Protein AF-A0A7V7ZCQ2-F1 (afdb_monomer_lite)

pLDDT: mean 83.3, std 15.2, range [35.16, 97.0]

Foldseek 3Di:
DDDDDDPPPPPPPDDAFQWKWAWDQLWIWTGGNNAIETEPDDPPPDDGQWYWYWDPQLFFIWIDGPNDIDGADAQRWDWDDDPRWIWIWHWHDQDPRTIWIWTDRDPQAATEIETEADDPCNLVSVVPPDDHQWYWHQYPRTTWIAGSVVRDIDNDMDGHHRGDDDD

Sequence (167 aa):
MIALLYCCSAWVLAAPPAGSVRVMQAGA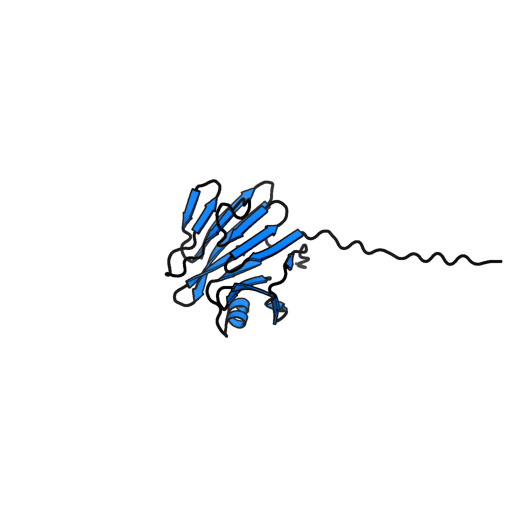LIHYGALRVAFELPDAAAPADLRLQLPSNGEAPRVMVAGQVRHLQLWQSFVWRKNGMQLRITALPWTDSAPALLLDFGKSDYRIVIAGAADAHDIERLQRYPGADLALLLRDGRRQIVLPAQGRQTDSPYRLRKMRRSD

Secondary structure (DSSP, 8-state):
-------------PPPPSEEEEEETTEEEEEETTEEEEES--TTT---SEEEE--TTSPPPEEEETTEEEE--TT-EEEEEETTEEEEEEEEEEETTEEEEEEE--TTS-EEEEEEE--TTHHHHHHHSTT-SEEEEEETTEEEEEEGGGTEEE-SPEEE-------

Radius of gyration: 18.63 Å; chains: 1; bounding box: 80×36×34 Å

Structure (mmCIF, N/CA/C/O backbone):
data_AF-A0A7V7ZCQ2-F1
#
_entry.id   AF-A0A7V7ZCQ2-F1
#
loop_
_atom_site.group_PDB
_atom_site.id
_atom_site.type_symbol
_atom_site.label_atom_id
_atom_site.label_alt_id
_atom_site.label_comp_id
_atom_site.label_asym_id
_atom_site.label_entity_id
_atom_site.label_seq_id
_atom_site.pdbx_PDB_ins_code
_atom_site.Cartn_x
_atom_site.Cartn_y
_atom_site.Cartn_z
_atom_site.occupancy
_atom_site.B_iso_or_equiv
_atom_site.auth_seq_id
_atom_site.auth_comp_id
_atom_site.auth_asym_id
_atom_site.auth_atom_id
_atom_site.pdbx_PDB_model_num
ATOM 1 N N . MET A 1 1 ? -63.224 5.121 -13.544 1.00 35.16 1 MET A N 1
ATOM 2 C CA . MET A 1 1 ? -62.369 4.328 -12.636 1.00 35.16 1 MET A CA 1
ATOM 3 C C . MET A 1 1 ? -60.951 4.393 -13.192 1.00 35.16 1 MET A C 1
ATOM 5 O O . MET A 1 1 ? -60.666 3.718 -14.168 1.00 35.16 1 MET A O 1
ATOM 9 N N . ILE A 1 2 ? -60.126 5.323 -12.700 1.00 37.69 2 ILE A N 1
ATOM 10 C CA . ILE A 1 2 ? -58.760 5.560 -13.200 1.00 37.69 2 ILE A CA 1
ATOM 11 C C . ILE A 1 2 ? -57.804 4.935 -12.188 1.00 37.69 2 ILE A C 1
ATOM 13 O O . ILE A 1 2 ? -57.749 5.369 -11.040 1.00 37.69 2 ILE A O 1
ATOM 17 N N . ALA A 1 3 ? -57.105 3.880 -12.602 1.00 39.25 3 ALA A N 1
ATOM 18 C CA . ALA A 1 3 ? -56.083 3.229 -11.798 1.00 39.25 3 ALA A CA 1
ATOM 19 C C . ALA A 1 3 ? -54.801 4.073 -11.840 1.00 39.25 3 ALA A C 1
ATOM 21 O O . ALA A 1 3 ? -54.137 4.156 -12.873 1.00 39.25 3 ALA A O 1
ATOM 22 N N . LEU A 1 4 ? -54.461 4.709 -10.717 1.00 44.81 4 LEU A N 1
ATOM 23 C CA . LEU A 1 4 ? -53.137 5.287 -10.503 1.00 44.81 4 LEU A CA 1
ATOM 24 C C . LEU A 1 4 ? -52.124 4.148 -10.325 1.00 44.81 4 LEU A C 1
ATOM 26 O O . LEU A 1 4 ? -52.065 3.520 -9.268 1.00 44.81 4 LEU A O 1
ATOM 30 N N . LEU A 1 5 ? -51.306 3.897 -11.350 1.00 46.56 5 LEU A N 1
ATOM 31 C CA . LEU A 1 5 ? -50.068 3.137 -11.193 1.00 46.56 5 LEU A CA 1
ATOM 32 C C . LEU A 1 5 ? -49.043 4.006 -10.454 1.00 46.56 5 LEU A C 1
ATOM 34 O O . LEU A 1 5 ? -48.427 4.900 -11.033 1.00 46.56 5 LEU A O 1
ATOM 38 N N . TYR A 1 6 ? -48.846 3.724 -9.167 1.00 44.12 6 TYR A N 1
ATOM 39 C CA . TYR A 1 6 ? -47.699 4.216 -8.409 1.00 44.12 6 TYR A CA 1
ATOM 40 C C . TYR A 1 6 ? -46.432 3.509 -8.904 1.00 44.12 6 TYR A C 1
ATOM 42 O O . TYR A 1 6 ? -46.171 2.350 -8.581 1.00 44.12 6 TYR A O 1
ATOM 50 N N . CYS A 1 7 ? -45.635 4.218 -9.701 1.00 37.72 7 CYS A N 1
ATOM 51 C CA . CYS A 1 7 ? -44.298 3.788 -10.082 1.00 37.72 7 CYS A CA 1
ATOM 52 C C . CYS A 1 7 ? -43.368 3.986 -8.875 1.00 37.72 7 CYS A C 1
ATOM 54 O O . CYS A 1 7 ? -42.843 5.073 -8.636 1.00 37.72 7 CYS A O 1
ATOM 56 N N . CYS A 1 8 ? -43.216 2.943 -8.061 1.00 40.31 8 CYS A N 1
ATOM 57 C CA . CYS A 1 8 ? -42.275 2.917 -6.949 1.00 40.31 8 CYS A CA 1
ATOM 58 C C . CYS A 1 8 ? -40.869 2.649 -7.509 1.00 40.31 8 CYS A C 1
ATOM 60 O O . CYS A 1 8 ? -40.383 1.519 -7.519 1.00 40.31 8 CYS A O 1
ATOM 62 N N . SER A 1 9 ? -40.217 3.678 -8.051 1.00 45.91 9 SER A N 1
ATOM 63 C CA . SER A 1 9 ? -38.805 3.598 -8.425 1.00 45.91 9 SER A CA 1
ATOM 64 C C . SER A 1 9 ? -37.966 3.554 -7.148 1.00 45.91 9 SER A C 1
ATOM 66 O O . SER A 1 9 ? -37.688 4.585 -6.535 1.00 45.91 9 SER A O 1
ATOM 68 N N . ALA A 1 10 ? -37.599 2.344 -6.730 1.00 47.19 10 ALA A N 1
ATOM 69 C CA . ALA A 1 10 ? -36.645 2.110 -5.660 1.00 47.19 10 ALA A CA 1
ATOM 70 C C . ALA A 1 10 ? -35.270 2.637 -6.092 1.00 47.19 10 ALA A C 1
ATOM 72 O O . ALA A 1 10 ? -34.523 1.981 -6.818 1.00 47.19 10 ALA A O 1
ATOM 73 N N . TRP A 1 11 ? -34.932 3.845 -5.646 1.00 41.56 11 TRP A N 1
ATOM 74 C CA . TRP A 1 11 ? -33.567 4.342 -5.700 1.00 41.56 11 TRP A CA 1
ATOM 75 C C . TRP A 1 11 ? -32.736 3.490 -4.744 1.00 41.56 11 TRP A C 1
ATOM 77 O O . TRP A 1 11 ? -32.756 3.691 -3.530 1.00 41.56 11 TRP A O 1
ATOM 87 N N . VAL A 1 12 ? -32.010 2.513 -5.283 1.00 48.81 12 VAL A N 1
ATOM 88 C CA . VAL A 1 12 ? -30.924 1.862 -4.550 1.00 48.81 12 VAL A CA 1
ATOM 89 C C . VAL A 1 12 ? -29.862 2.937 -4.330 1.00 48.81 12 VAL A C 1
ATOM 91 O O . VAL A 1 12 ? -29.019 3.178 -5.195 1.00 48.81 12 VAL A O 1
ATOM 94 N N . LEU A 1 13 ? -29.920 3.634 -3.191 1.00 50.50 13 LEU A N 1
ATOM 95 C CA . LEU A 1 13 ? -28.825 4.491 -2.757 1.00 50.50 13 LEU A CA 1
ATOM 96 C C . LEU A 1 13 ? -27.598 3.594 -2.589 1.00 50.50 13 LEU A C 1
ATOM 98 O O . LEU A 1 13 ? -27.505 2.797 -1.655 1.00 50.50 13 LEU A O 1
ATOM 102 N N . ALA A 1 14 ? -26.660 3.703 -3.528 1.00 55.91 14 ALA A N 1
ATOM 103 C CA . ALA A 1 14 ? -25.355 3.088 -3.393 1.00 55.91 14 ALA A CA 1
ATOM 104 C C . ALA A 1 14 ? -24.737 3.566 -2.073 1.00 55.91 14 ALA A C 1
ATOM 106 O O . ALA A 1 14 ? -24.627 4.770 -1.839 1.00 55.91 14 ALA A O 1
ATOM 107 N N . ALA A 1 15 ? -24.351 2.624 -1.208 1.00 57.97 15 ALA A N 1
ATOM 108 C CA . ALA A 1 15 ? -23.680 2.948 0.044 1.00 57.97 15 ALA A CA 1
ATOM 109 C C . ALA A 1 15 ? -22.474 3.873 -0.228 1.00 57.97 15 ALA A C 1
ATOM 111 O O . ALA A 1 15 ? -21.772 3.672 -1.231 1.00 57.97 15 ALA A O 1
ATOM 112 N N . PRO A 1 16 ? -22.224 4.883 0.629 1.00 57.09 16 PRO A N 1
ATOM 113 C CA . PRO A 1 16 ? -21.112 5.800 0.431 1.00 57.09 16 PRO A CA 1
ATOM 114 C C . PRO A 1 16 ? -19.796 5.012 0.335 1.00 57.09 16 PRO A C 1
ATOM 116 O O . PRO A 1 16 ? -19.627 4.006 1.035 1.00 57.09 16 PRO A O 1
ATOM 119 N N . PRO A 1 17 ? -18.870 5.416 -0.553 1.00 71.50 17 PRO A N 1
ATOM 120 C CA . PRO A 1 17 ? -17.596 4.729 -0.685 1.00 71.50 17 PRO A CA 1
ATOM 121 C C . PRO A 1 17 ? -16.854 4.764 0.656 1.00 71.50 17 PRO A C 1
ATOM 123 O O . PRO A 1 17 ? -16.778 5.804 1.305 1.00 71.50 17 PRO A O 1
ATOM 126 N N . ALA A 1 18 ? -16.289 3.624 1.052 1.00 84.75 18 ALA A N 1
ATOM 127 C CA . ALA A 1 18 ? -15.449 3.507 2.242 1.00 84.75 18 ALA A CA 1
ATOM 128 C C . ALA A 1 18 ? -14.141 4.304 2.095 1.00 84.75 18 ALA A C 1
ATOM 130 O O . ALA A 1 18 ? -13.486 4.619 3.084 1.00 84.75 18 ALA A O 1
ATOM 131 N N . GLY A 1 19 ? -13.762 4.640 0.861 1.00 91.94 19 GLY A N 1
ATOM 132 C CA . GLY A 1 19 ? -12.555 5.391 0.571 1.00 91.94 19 GLY A CA 1
ATOM 133 C C . GLY A 1 19 ? -12.343 5.645 -0.917 1.00 91.94 19 GLY A C 1
ATOM 134 O O . GLY A 1 19 ? -13.198 5.357 -1.760 1.00 91.94 19 GLY A O 1
ATOM 135 N N . SER A 1 20 ? -11.172 6.160 -1.261 1.00 94.06 20 SER A N 1
ATOM 136 C CA . SER A 1 20 ? -10.762 6.374 -2.644 1.00 94.06 20 SER A CA 1
ATOM 137 C C . SER A 1 20 ? -9.256 6.293 -2.803 1.00 94.06 20 SER A C 1
ATOM 139 O O . SER A 1 20 ? -8.515 6.715 -1.922 1.00 94.06 20 SER A O 1
ATOM 141 N N . VAL A 1 21 ? -8.819 5.852 -3.972 1.00 95.88 21 VAL A N 1
ATOM 142 C CA . VAL A 1 21 ? -7.428 5.869 -4.405 1.00 95.88 21 VAL A CA 1
ATOM 143 C C . VAL A 1 21 ? -7.329 6.786 -5.614 1.00 95.88 21 VAL A C 1
ATOM 145 O O . VAL A 1 21 ? -8.049 6.601 -6.596 1.00 95.88 21 VAL A O 1
ATOM 148 N N . ARG A 1 22 ? -6.453 7.784 -5.549 1.00 95.19 22 ARG A N 1
ATOM 149 C CA . ARG A 1 22 ? -6.167 8.698 -6.656 1.00 95.19 22 ARG A CA 1
ATOM 150 C C . ARG A 1 22 ? -4.679 8.660 -6.959 1.00 95.19 22 ARG A C 1
ATOM 152 O O . ARG A 1 22 ? -3.876 8.934 -6.075 1.00 95.19 22 ARG A O 1
ATOM 159 N N . VAL A 1 23 ? -4.325 8.358 -8.199 1.00 93.75 23 VAL A N 1
ATOM 160 C CA . VAL A 1 23 ? -2.942 8.420 -8.683 1.00 93.75 23 VAL A CA 1
ATOM 161 C C . VAL A 1 23 ? -2.615 9.823 -9.196 1.00 93.75 23 VAL A C 1
ATOM 163 O O . VAL A 1 23 ? -3.492 10.522 -9.704 1.00 93.75 23 VAL A O 1
ATOM 166 N N . MET A 1 24 ? -1.371 10.263 -9.006 1.00 89.62 24 MET A N 1
ATOM 167 C CA . MET A 1 24 ? -0.884 11.593 -9.386 1.00 89.62 24 MET A CA 1
ATOM 168 C C . MET A 1 24 ? 0.586 11.485 -9.816 1.00 89.62 24 MET A C 1
ATOM 170 O O . MET A 1 24 ? 1.479 11.478 -8.971 1.00 89.62 24 MET A O 1
ATOM 174 N N . GLN A 1 25 ? 0.846 11.407 -11.127 1.00 88.50 25 GLN A N 1
ATOM 175 C CA . GLN A 1 25 ? 2.186 11.113 -11.668 1.00 88.50 25 GLN A CA 1
ATOM 176 C C . GLN A 1 25 ? 2.745 9.821 -11.051 1.00 88.50 25 GLN A C 1
ATOM 178 O O . GLN A 1 25 ? 2.058 8.806 -11.101 1.00 88.50 25 GLN A O 1
ATOM 183 N N . ALA A 1 26 ? 3.939 9.841 -10.454 1.00 89.94 26 ALA A N 1
ATOM 184 C CA . ALA A 1 26 ? 4.525 8.692 -9.764 1.00 89.94 26 ALA A CA 1
ATOM 185 C C . ALA A 1 26 ? 3.886 8.397 -8.390 1.00 89.94 26 ALA A C 1
ATOM 187 O O . ALA A 1 26 ? 4.049 7.296 -7.867 1.00 89.94 26 ALA A O 1
ATOM 188 N N . GLY A 1 27 ? 3.128 9.338 -7.820 1.00 93.25 27 GLY A N 1
ATOM 189 C CA . GLY A 1 27 ? 2.550 9.226 -6.484 1.00 93.25 27 GLY A CA 1
ATOM 190 C C . GLY A 1 27 ? 1.080 8.806 -6.454 1.00 93.25 27 GLY A C 1
ATOM 191 O O . GLY A 1 27 ? 0.421 8.611 -7.480 1.00 93.25 27 GLY A O 1
ATOM 192 N N . ALA A 1 28 ? 0.544 8.688 -5.241 1.00 95.31 28 ALA A N 1
ATOM 193 C CA . ALA A 1 28 ? -0.871 8.429 -5.000 1.00 95.31 28 ALA A CA 1
ATOM 194 C C . ALA A 1 28 ? -1.350 8.988 -3.654 1.00 95.31 28 ALA A C 1
ATOM 196 O O . ALA A 1 28 ? -0.592 9.092 -2.691 1.00 95.31 28 ALA A O 1
ATOM 197 N N . LEU A 1 29 ? -2.643 9.298 -3.579 1.00 96.00 29 LEU A N 1
ATOM 198 C CA . LEU A 1 29 ? -3.356 9.631 -2.353 1.00 96.00 29 LEU A CA 1
ATOM 199 C C . LEU A 1 29 ? -4.446 8.585 -2.108 1.00 96.00 29 LEU A C 1
ATOM 201 O O . LEU A 1 29 ? -5.323 8.371 -2.950 1.00 96.00 29 LEU A O 1
ATOM 205 N N . ILE A 1 30 ? -4.386 7.939 -0.947 1.00 95.62 30 ILE A N 1
ATOM 206 C CA . ILE A 1 30 ? -5.345 6.929 -0.506 1.00 95.62 30 ILE A CA 1
ATOM 207 C C . ILE A 1 30 ? -6.119 7.499 0.674 1.00 95.62 30 ILE A C 1
ATOM 209 O O . ILE A 1 30 ? -5.544 7.869 1.696 1.00 95.62 30 ILE A O 1
ATOM 213 N N . HIS A 1 31 ? -7.435 7.548 0.534 1.00 94.00 31 HIS A N 1
ATOM 214 C CA . HIS A 1 31 ? -8.362 7.857 1.610 1.00 94.00 31 HIS A CA 1
ATOM 215 C C . HIS A 1 31 ? -9.106 6.584 1.992 1.00 94.00 31 HIS A C 1
ATOM 217 O O . HIS A 1 31 ? -9.666 5.929 1.114 1.00 94.00 31 HIS A O 1
ATOM 223 N N . TYR A 1 32 ? -9.148 6.253 3.279 1.00 91.44 32 TYR A N 1
ATOM 224 C CA . TYR A 1 32 ? -9.959 5.155 3.803 1.00 91.44 32 TYR A CA 1
ATOM 225 C C . TYR A 1 32 ? -10.576 5.559 5.138 1.00 91.44 32 TYR A C 1
ATOM 227 O O . TYR A 1 32 ? -9.858 5.830 6.100 1.00 91.44 32 TYR A O 1
ATOM 235 N N . GLY A 1 33 ? -11.903 5.667 5.198 1.00 87.94 33 GLY A N 1
ATOM 236 C CA . GLY A 1 33 ? -12.580 6.317 6.317 1.00 87.94 33 GLY A CA 1
ATOM 237 C C . GLY A 1 33 ? -12.005 7.718 6.564 1.00 87.94 33 GLY A C 1
ATOM 238 O O . GLY A 1 33 ? -12.046 8.576 5.684 1.00 87.94 33 GLY A O 1
ATOM 239 N N . ALA A 1 34 ? -11.439 7.935 7.754 1.00 88.19 34 ALA A N 1
ATOM 240 C CA . ALA A 1 34 ? -10.783 9.191 8.128 1.00 88.19 34 ALA A CA 1
ATOM 241 C C . ALA A 1 34 ? -9.266 9.232 7.840 1.00 88.19 34 ALA A C 1
ATOM 243 O O . ALA A 1 34 ? -8.659 10.286 8.008 1.00 88.19 34 ALA A O 1
ATOM 244 N N . LEU A 1 35 ? -8.652 8.114 7.436 1.00 91.94 35 LEU A N 1
ATOM 245 C CA . LEU A 1 35 ? -7.207 7.986 7.236 1.00 91.94 35 LEU A CA 1
ATOM 246 C C . LEU A 1 35 ? -6.824 8.479 5.850 1.00 91.94 35 LEU A C 1
ATOM 248 O O . LEU A 1 35 ? -7.422 8.077 4.847 1.00 91.94 35 LEU A O 1
ATOM 252 N N . ARG A 1 36 ? -5.779 9.304 5.801 1.00 94.56 36 ARG A N 1
ATOM 253 C CA . ARG A 1 36 ? -5.157 9.778 4.566 1.00 94.56 36 ARG A CA 1
ATOM 254 C C . ARG A 1 36 ? -3.713 9.304 4.486 1.00 94.56 36 ARG A C 1
ATOM 256 O O . ARG A 1 36 ? -2.888 9.673 5.321 1.00 94.56 36 ARG A O 1
ATOM 263 N N . VAL A 1 37 ? -3.412 8.511 3.465 1.00 95.88 37 VAL A N 1
ATOM 264 C CA . VAL A 1 37 ? -2.062 8.031 3.161 1.00 95.88 37 VAL A CA 1
ATOM 265 C C . VAL A 1 37 ? -1.596 8.668 1.861 1.00 95.88 37 VAL A C 1
ATOM 267 O O . VAL A 1 37 ? -2.221 8.477 0.818 1.00 95.88 37 VAL A O 1
ATOM 270 N N . ALA A 1 38 ? -0.498 9.412 1.919 1.00 96.12 38 ALA A N 1
ATOM 271 C CA . ALA A 1 38 ? 0.168 9.948 0.741 1.00 96.12 38 ALA A CA 1
ATOM 272 C C . ALA A 1 38 ? 1.382 9.081 0.397 1.00 96.12 38 ALA A C 1
ATOM 274 O O . ALA A 1 38 ? 2.186 8.753 1.266 1.00 96.12 38 ALA A O 1
ATOM 275 N N . PHE A 1 39 ? 1.528 8.719 -0.868 1.00 95.25 39 PHE A N 1
ATOM 276 C CA . PHE A 1 39 ? 2.636 7.919 -1.367 1.00 95.25 39 PHE A CA 1
ATOM 277 C C . PHE A 1 39 ? 3.381 8.703 -2.447 1.00 95.25 39 PHE A C 1
ATOM 279 O O . PHE A 1 39 ? 2.753 9.121 -3.418 1.00 95.25 39 PHE A O 1
ATOM 286 N N . GLU A 1 40 ? 4.687 8.923 -2.267 1.00 92.94 40 GLU A N 1
ATOM 287 C CA . GLU A 1 40 ? 5.553 9.675 -3.201 1.00 92.94 40 GLU A CA 1
ATOM 288 C C . GLU A 1 40 ? 4.980 11.036 -3.638 1.00 92.94 40 GLU A C 1
ATOM 290 O O . GLU A 1 40 ? 5.207 11.514 -4.747 1.00 92.94 40 GLU A O 1
ATOM 295 N N . LEU A 1 41 ? 4.223 11.682 -2.747 1.00 88.69 41 LEU A N 1
ATOM 296 C CA . LEU A 1 41 ? 3.718 13.035 -2.948 1.00 88.69 41 LEU A CA 1
ATOM 297 C C . LEU A 1 41 ? 4.553 14.036 -2.141 1.00 88.69 41 LEU A C 1
ATOM 299 O O . LEU A 1 41 ? 4.881 13.746 -0.985 1.00 88.69 41 LEU A O 1
ATOM 303 N N . PRO A 1 42 ? 4.824 15.235 -2.690 1.00 82.69 42 PRO A N 1
ATOM 304 C CA . PRO A 1 42 ? 5.438 16.324 -1.938 1.00 82.69 42 PRO A CA 1
ATOM 305 C C . PRO A 1 42 ? 4.670 16.655 -0.652 1.00 82.69 42 PRO A C 1
ATOM 307 O O . PRO A 1 42 ? 3.448 16.477 -0.570 1.00 82.69 42 PRO A O 1
ATOM 310 N N . ASP A 1 43 ? 5.364 17.202 0.346 1.00 75.94 43 ASP A N 1
ATOM 311 C CA . ASP A 1 43 ? 4.743 17.559 1.628 1.00 75.94 43 ASP A CA 1
ATOM 312 C C . ASP A 1 43 ? 3.637 18.612 1.489 1.00 75.94 43 ASP A C 1
ATOM 314 O O . ASP A 1 43 ? 2.593 18.521 2.135 1.00 75.94 43 ASP A O 1
ATOM 318 N N . ALA A 1 44 ? 3.797 19.543 0.551 1.00 72.81 44 ALA A N 1
ATOM 319 C CA . ALA A 1 44 ? 2.795 20.560 0.249 1.00 72.81 44 ALA A CA 1
ATOM 320 C C . ALA A 1 44 ? 1.595 20.043 -0.573 1.00 72.81 44 ALA A C 1
ATOM 322 O O . ALA A 1 44 ? 0.608 20.758 -0.718 1.00 72.81 44 ALA A O 1
ATOM 323 N N . ALA A 1 45 ? 1.653 18.828 -1.132 1.00 74.00 45 ALA A N 1
ATOM 324 C CA . ALA A 1 45 ? 0.671 18.385 -2.125 1.00 74.00 45 ALA A CA 1
ATOM 325 C C . ALA A 1 45 ? -0.698 18.012 -1.527 1.00 74.00 45 ALA A C 1
ATOM 327 O O . ALA A 1 45 ? -1.721 18.194 -2.183 1.00 74.00 45 ALA A O 1
ATOM 328 N N . ALA A 1 46 ? -0.732 17.469 -0.305 1.00 77.25 46 ALA A N 1
ATOM 329 C CA . ALA A 1 46 ? -1.971 17.094 0.380 1.00 77.25 46 ALA A CA 1
ATOM 330 C C . ALA A 1 46 ? -1.741 16.838 1.881 1.00 77.25 46 ALA A C 1
ATOM 332 O O . ALA A 1 46 ? -0.708 16.266 2.233 1.00 77.25 46 ALA A O 1
ATOM 333 N N . PRO A 1 47 ? -2.699 17.161 2.771 1.00 86.69 47 PRO A N 1
ATOM 334 C CA . PRO A 1 47 ? -2.665 16.712 4.163 1.00 86.69 47 PRO A CA 1
ATOM 335 C C . PRO A 1 47 ? -2.747 15.180 4.257 1.00 86.69 47 PRO A C 1
ATOM 337 O O . PRO A 1 47 ? -3.659 14.580 3.681 1.00 86.69 47 PRO A O 1
ATOM 340 N N . ALA A 1 48 ? -1.849 14.557 5.023 1.00 92.88 48 ALA A N 1
ATOM 341 C CA . ALA A 1 48 ? -1.800 13.107 5.215 1.00 92.88 48 ALA A CA 1
ATOM 342 C C . ALA A 1 48 ? -1.495 12.743 6.677 1.00 92.88 48 ALA A C 1
ATOM 344 O O . ALA A 1 48 ? -0.666 13.394 7.311 1.00 92.88 48 ALA A O 1
ATOM 345 N N . ASP A 1 49 ? -2.140 11.695 7.202 1.00 93.94 49 ASP A N 1
ATOM 346 C CA . ASP A 1 49 ? -1.783 11.111 8.503 1.00 93.94 49 ASP A CA 1
ATOM 347 C C . ASP A 1 49 ? -0.474 10.311 8.401 1.00 93.94 49 ASP A C 1
ATOM 349 O O . ASP A 1 49 ? 0.299 10.249 9.357 1.00 93.94 49 ASP A O 1
ATOM 353 N N . LEU A 1 50 ? -0.243 9.695 7.235 1.00 95.44 50 LEU A N 1
ATOM 354 C CA . LEU A 1 50 ? 0.919 8.869 6.921 1.00 95.44 50 LEU A CA 1
ATOM 355 C C . LEU A 1 50 ? 1.480 9.255 5.556 1.00 95.44 50 LEU A C 1
ATOM 357 O O . LEU A 1 50 ? 0.725 9.359 4.585 1.00 95.44 50 LEU A O 1
ATOM 361 N N . ARG A 1 51 ? 2.803 9.396 5.459 1.00 96.12 51 ARG A N 1
ATOM 362 C CA . ARG A 1 51 ? 3.492 9.494 4.166 1.00 96.12 51 ARG A CA 1
ATOM 363 C C . ARG A 1 51 ? 4.397 8.303 3.950 1.00 96.12 51 ARG A C 1
ATOM 365 O O . ARG A 1 51 ? 5.068 7.854 4.875 1.00 96.12 51 ARG A O 1
ATOM 372 N N . LEU A 1 52 ? 4.397 7.805 2.726 1.00 95.94 52 LEU A N 1
ATOM 373 C CA . LEU A 1 52 ? 5.129 6.624 2.312 1.00 95.94 52 LEU A CA 1
ATOM 374 C C . LEU A 1 52 ? 6.051 6.980 1.153 1.00 95.94 52 LEU A C 1
ATOM 376 O O . LEU A 1 52 ? 5.655 7.695 0.229 1.00 95.94 52 LEU A O 1
ATOM 380 N N . GLN A 1 53 ? 7.271 6.463 1.201 1.00 93.94 53 GLN A N 1
ATOM 381 C CA . GLN A 1 53 ? 8.243 6.573 0.119 1.00 93.94 53 GLN A CA 1
ATOM 382 C C . GLN A 1 53 ? 8.833 5.197 -0.162 1.00 93.94 53 GLN A C 1
ATOM 384 O O . GLN A 1 53 ? 9.146 4.453 0.775 1.00 93.94 53 GLN A O 1
ATOM 389 N N . LEU A 1 54 ? 8.991 4.881 -1.445 1.00 90.38 54 LEU A N 1
ATOM 390 C CA . LEU A 1 54 ? 9.591 3.644 -1.916 1.00 90.38 54 LEU A CA 1
ATOM 391 C C . LEU A 1 54 ? 10.878 3.988 -2.674 1.00 90.38 54 LEU A C 1
ATOM 393 O O . LEU A 1 54 ? 10.826 4.377 -3.837 1.00 90.38 54 LEU A O 1
ATOM 397 N N . PRO A 1 55 ? 12.045 3.908 -2.024 1.00 81.62 55 PRO A N 1
ATOM 398 C CA . PRO A 1 55 ? 13.296 4.231 -2.689 1.00 81.62 55 PRO A CA 1
ATOM 399 C C . PRO A 1 55 ? 13.548 3.299 -3.878 1.00 81.62 55 PRO A C 1
ATOM 401 O O . PRO A 1 55 ? 13.331 2.090 -3.797 1.00 81.62 55 PRO A O 1
ATOM 404 N N . SER A 1 56 ? 14.044 3.857 -4.979 1.00 72.62 56 SER A N 1
ATOM 405 C CA . SER A 1 56 ? 14.393 3.110 -6.194 1.00 72.62 56 SER A CA 1
ATOM 406 C C . SER A 1 56 ? 15.787 2.470 -6.149 1.00 72.62 56 SER A C 1
ATOM 408 O O . SER A 1 56 ? 16.141 1.720 -7.052 1.00 72.62 56 SER A O 1
ATOM 410 N N . ASN A 1 57 ? 16.580 2.746 -5.111 1.00 75.25 57 ASN A N 1
ATOM 411 C CA . ASN A 1 57 ? 17.983 2.341 -4.970 1.00 75.25 57 ASN A CA 1
ATOM 412 C C . ASN A 1 57 ? 18.199 1.163 -3.998 1.00 75.25 57 ASN A C 1
ATOM 414 O O . ASN A 1 57 ? 19.297 0.997 -3.474 1.00 75.25 57 ASN A O 1
ATOM 418 N N . GLY A 1 58 ? 17.157 0.375 -3.714 1.00 73.38 58 GLY A N 1
ATOM 419 C CA . GLY A 1 58 ? 17.234 -0.750 -2.774 1.00 73.38 58 GLY A CA 1
ATOM 420 C C . GLY A 1 58 ? 17.254 -0.345 -1.295 1.00 73.38 58 GLY A C 1
ATOM 421 O O . GLY A 1 58 ? 17.343 -1.211 -0.425 1.00 73.38 58 GLY A O 1
ATOM 422 N N . GLU A 1 59 ? 17.138 0.949 -0.978 1.00 86.12 59 GLU A N 1
ATOM 423 C CA . GLU A 1 59 ? 16.942 1.385 0.402 1.00 86.12 59 GLU A CA 1
ATOM 424 C C . GLU A 1 59 ? 15.589 0.928 0.964 1.00 86.12 59 GLU A C 1
ATOM 426 O O . GLU A 1 59 ? 14.586 0.769 0.263 1.00 86.12 59 GLU A O 1
ATOM 431 N N . ALA A 1 60 ? 15.560 0.788 2.288 1.00 90.81 60 ALA A N 1
ATOM 432 C CA . ALA A 1 60 ? 14.358 0.477 3.041 1.00 90.81 60 ALA A CA 1
ATOM 433 C C . ALA A 1 60 ? 13.247 1.525 2.801 1.00 90.81 60 ALA A C 1
ATOM 435 O O . ALA A 1 60 ? 13.509 2.729 2.943 1.00 90.81 60 ALA A O 1
ATOM 436 N N . PRO A 1 61 ? 11.996 1.099 2.523 1.00 94.88 61 PRO A N 1
ATOM 437 C CA . PRO A 1 61 ? 10.851 1.994 2.448 1.00 94.88 61 PRO A CA 1
ATOM 438 C C . PRO A 1 61 ? 10.718 2.866 3.690 1.00 94.88 61 PRO A C 1
ATOM 440 O O . PRO A 1 61 ? 10.976 2.425 4.814 1.00 94.88 61 PRO A O 1
ATOM 443 N N . ARG A 1 62 ? 10.275 4.106 3.495 1.00 95.56 62 ARG A N 1
ATOM 444 C CA . ARG A 1 62 ? 10.145 5.083 4.579 1.00 95.56 62 ARG A CA 1
ATOM 445 C C . ARG A 1 62 ? 8.676 5.313 4.892 1.00 95.56 62 ARG A C 1
ATOM 447 O O . ARG A 1 62 ? 7.873 5.557 3.993 1.00 95.56 62 ARG 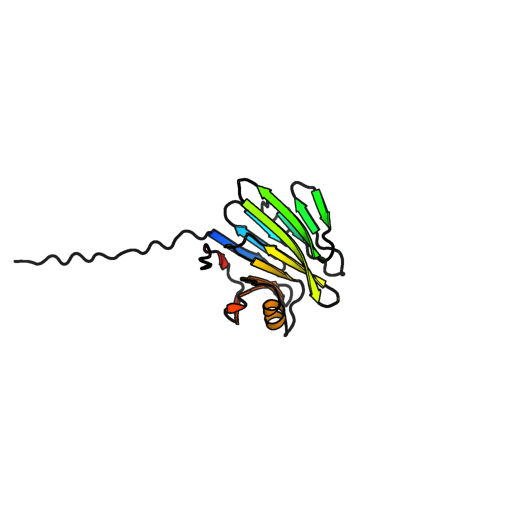A O 1
ATOM 454 N N . VAL A 1 63 ? 8.344 5.265 6.175 1.00 96.62 63 VAL A N 1
ATOM 455 C CA . VAL A 1 63 ? 7.041 5.645 6.719 1.00 96.62 63 VAL A CA 1
ATOM 456 C C . VAL A 1 63 ? 7.227 6.875 7.587 1.00 96.62 63 VAL A C 1
ATOM 458 O O . VAL A 1 63 ? 7.999 6.853 8.543 1.00 96.62 63 VAL A O 1
ATOM 461 N N . MET A 1 64 ? 6.508 7.941 7.269 1.00 95.56 64 MET A N 1
ATOM 462 C CA . MET A 1 64 ? 6.520 9.186 8.021 1.00 95.56 64 MET A CA 1
ATOM 463 C C . MET A 1 64 ? 5.187 9.398 8.725 1.00 95.56 64 MET A C 1
ATOM 465 O O . MET A 1 64 ? 4.132 9.359 8.087 1.00 95.56 64 MET A O 1
ATOM 469 N N . VAL A 1 65 ? 5.243 9.657 10.030 1.00 93.56 65 VAL A N 1
ATOM 470 C CA . VAL A 1 65 ? 4.071 9.912 10.881 1.00 93.56 65 VAL A CA 1
ATOM 471 C C . VAL A 1 65 ? 4.398 11.056 11.826 1.00 93.56 65 VAL A C 1
ATOM 473 O O . VAL A 1 65 ? 5.363 10.957 12.577 1.00 93.56 65 VAL A O 1
ATOM 476 N N . ALA A 1 66 ? 3.612 12.135 11.795 1.00 88.56 66 ALA A N 1
ATOM 477 C CA . ALA A 1 66 ? 3.798 13.294 12.680 1.00 88.56 66 ALA A CA 1
ATOM 478 C C . ALA A 1 66 ? 5.259 13.809 12.735 1.00 88.56 66 ALA A C 1
ATOM 480 O O . ALA A 1 66 ? 5.790 14.100 13.803 1.00 88.56 66 ALA A O 1
ATOM 481 N N . GLY A 1 67 ? 5.931 13.865 11.579 1.00 85.56 67 GLY A N 1
ATOM 482 C CA . GLY A 1 67 ? 7.326 14.313 11.454 1.00 85.56 67 GLY A CA 1
ATOM 483 C C . GLY A 1 67 ? 8.394 13.265 11.797 1.00 85.56 67 GLY A C 1
ATOM 484 O O . GLY A 1 67 ? 9.566 13.489 11.518 1.00 85.56 67 GLY A O 1
ATOM 485 N N . GLN A 1 68 ? 8.023 12.103 12.341 1.00 93.12 68 GLN A N 1
ATOM 486 C CA . GLN A 1 68 ? 8.960 11.007 12.597 1.00 93.12 68 GLN A CA 1
ATOM 487 C C . GLN A 1 68 ? 9.101 10.109 11.369 1.00 93.12 68 GLN A C 1
ATOM 489 O O . GLN A 1 68 ? 8.096 9.644 10.832 1.00 93.12 68 GLN A O 1
ATOM 494 N N . VAL A 1 69 ? 10.340 9.818 10.967 1.00 95.19 69 VAL A N 1
ATOM 495 C CA . VAL A 1 69 ? 10.664 8.887 9.876 1.00 95.19 69 VAL A CA 1
ATOM 496 C C . VAL A 1 69 ? 10.990 7.514 10.458 1.00 95.19 69 VAL A C 1
ATOM 498 O O . VAL A 1 69 ? 11.766 7.397 11.405 1.00 95.19 69 VAL A O 1
ATOM 501 N N . ARG A 1 70 ? 10.425 6.459 9.873 1.00 95.50 70 ARG A N 1
ATOM 502 C CA . ARG A 1 70 ? 10.770 5.063 10.157 1.00 95.50 70 ARG A CA 1
ATOM 503 C C . ARG A 1 70 ? 11.156 4.359 8.869 1.00 95.50 70 ARG A C 1
ATOM 505 O O . ARG A 1 70 ? 10.407 4.404 7.897 1.00 95.50 70 ARG A O 1
ATOM 512 N N . HIS A 1 71 ? 12.293 3.679 8.888 1.00 95.81 71 HIS A N 1
ATOM 513 C CA . HIS A 1 71 ? 12.730 2.816 7.797 1.00 95.81 71 HIS A CA 1
ATOM 514 C C . HIS A 1 71 ? 12.217 1.398 8.050 1.00 95.81 71 HIS A C 1
ATOM 516 O O . HIS A 1 71 ? 12.412 0.863 9.140 1.00 95.81 71 HIS A O 1
ATOM 522 N N . LEU A 1 72 ? 11.552 0.802 7.065 1.00 95.31 72 LEU A N 1
ATOM 523 C CA . LEU A 1 72 ? 11.044 -0.564 7.142 1.00 95.31 72 LEU A CA 1
ATOM 524 C C . LEU A 1 72 ? 11.972 -1.511 6.399 1.00 95.31 72 LEU A C 1
ATOM 526 O O . LEU A 1 72 ? 12.047 -1.464 5.179 1.00 95.31 72 LEU A O 1
ATOM 530 N N . GLN A 1 73 ? 12.656 -2.396 7.118 1.00 93.81 73 GLN A N 1
ATOM 531 C CA . GLN A 1 73 ? 13.382 -3.485 6.461 1.00 93.81 73 GLN A CA 1
ATOM 532 C C . GLN A 1 73 ? 12.395 -4.481 5.846 1.00 93.81 73 GLN A C 1
ATOM 534 O O . GLN A 1 73 ? 11.234 -4.546 6.257 1.00 93.81 73 GLN A O 1
ATOM 539 N N . LEU A 1 74 ? 12.849 -5.281 4.880 1.00 91.94 74 LEU A N 1
ATOM 540 C CA . LEU A 1 74 ? 12.011 -6.324 4.287 1.00 91.94 74 LEU A CA 1
ATOM 541 C C . LEU A 1 74 ? 11.398 -7.220 5.370 1.00 91.94 74 LEU A C 1
ATOM 543 O O . LEU A 1 74 ? 12.042 -7.561 6.362 1.00 91.94 74 LEU A O 1
ATOM 547 N N . TRP A 1 75 ? 10.128 -7.563 5.173 1.00 92.12 75 TRP A N 1
ATOM 548 C CA . TRP A 1 75 ? 9.260 -8.310 6.087 1.00 92.12 75 TRP A CA 1
ATOM 549 C C . TRP A 1 75 ? 8.906 -7.602 7.398 1.00 92.12 75 TRP A C 1
ATOM 551 O O . TRP A 1 75 ? 8.033 -8.075 8.132 1.00 92.12 75 TRP A O 1
ATOM 561 N N . GLN A 1 76 ? 9.496 -6.441 7.694 1.00 95.62 76 GLN A N 1
ATOM 562 C CA . GLN A 1 76 ? 9.075 -5.645 8.838 1.00 95.62 76 GLN A CA 1
ATOM 563 C C . GLN A 1 76 ? 7.734 -4.978 8.581 1.00 95.62 76 GLN A C 1
ATOM 565 O O . GLN A 1 76 ? 7.373 -4.613 7.459 1.00 95.62 76 GLN A O 1
ATOM 570 N N . SER A 1 77 ? 7.001 -4.799 9.676 1.00 95.94 77 SER A N 1
ATOM 571 C CA . SER A 1 77 ? 5.704 -4.146 9.669 1.00 95.94 77 SER A CA 1
ATOM 572 C C . SER A 1 77 ? 5.686 -2.954 10.615 1.00 95.94 77 SER A C 1
ATOM 574 O O . SER A 1 77 ? 6.145 -3.037 11.752 1.00 95.94 77 SER A O 1
ATOM 576 N N . PHE A 1 78 ? 5.076 -1.866 10.168 1.00 96.88 78 PHE A N 1
ATOM 577 C CA . PHE A 1 78 ? 4.640 -0.760 11.006 1.00 96.88 78 PHE A CA 1
ATOM 578 C C . PHE A 1 78 ? 3.125 -0.816 11.157 1.00 96.88 78 PHE A C 1
ATOM 580 O O . PHE A 1 78 ? 2.407 -1.040 10.186 1.00 96.88 78 PHE A O 1
ATOM 587 N N . VAL A 1 79 ? 2.624 -0.606 12.372 1.00 97.00 79 VAL A N 1
ATOM 588 C CA . VAL A 1 79 ? 1.184 -0.562 12.627 1.00 97.00 79 VAL A CA 1
ATOM 589 C C . VAL A 1 79 ? 0.812 0.821 13.122 1.00 97.00 79 VAL A C 1
ATOM 591 O O . VAL A 1 79 ? 1.253 1.255 14.184 1.00 97.00 79 VAL A O 1
ATOM 594 N N . TRP A 1 80 ? -0.038 1.489 12.356 1.00 95.50 80 TRP A N 1
ATOM 595 C CA . TRP A 1 80 ? -0.656 2.745 12.732 1.00 95.50 80 TRP A CA 1
ATOM 596 C C . TRP A 1 80 ? -2.057 2.496 13.282 1.00 95.50 80 TRP A C 1
ATOM 598 O O . TRP A 1 80 ? -2.805 1.677 12.740 1.00 95.50 80 TRP A O 1
ATOM 608 N N . ARG A 1 81 ? -2.417 3.205 14.355 1.00 92.81 81 ARG A N 1
ATOM 609 C CA . ARG A 1 81 ? -3.751 3.158 14.962 1.00 92.81 81 ARG A CA 1
ATOM 610 C C . ARG A 1 81 ? -4.216 4.556 15.339 1.00 92.81 81 ARG A C 1
ATOM 612 O O . ARG A 1 81 ? -3.464 5.303 15.959 1.00 92.81 81 ARG A O 1
ATOM 619 N N . LYS A 1 82 ? -5.462 4.883 15.007 1.00 87.94 82 LYS A N 1
ATOM 620 C CA . LYS A 1 82 ? -6.132 6.130 15.405 1.00 87.94 82 LYS A CA 1
ATOM 621 C C . LYS A 1 82 ? -7.639 5.940 15.302 1.00 87.94 82 LYS A C 1
ATOM 623 O O . LYS A 1 82 ? -8.115 5.386 14.317 1.00 87.94 82 LYS A O 1
ATOM 628 N N . ASN A 1 83 ? -8.389 6.415 16.295 1.00 85.69 83 ASN A N 1
ATOM 629 C CA . ASN A 1 83 ? -9.859 6.422 16.287 1.00 85.69 83 ASN A CA 1
ATOM 630 C C . ASN A 1 83 ? -10.493 5.059 15.925 1.00 85.69 83 ASN A C 1
ATOM 632 O O . ASN A 1 83 ? -11.406 4.994 15.109 1.00 85.69 83 ASN A O 1
ATOM 636 N N . GLY A 1 84 ? -9.966 3.959 16.478 1.00 82.19 84 GLY A N 1
ATOM 637 C CA . GLY A 1 84 ? -10.466 2.598 16.221 1.00 82.19 84 GLY A CA 1
ATOM 638 C C . GLY A 1 84 ? -10.094 2.003 14.856 1.00 82.19 84 GLY A C 1
ATOM 639 O O . GLY A 1 84 ? -10.369 0.834 14.609 1.00 82.19 84 GLY A O 1
ATOM 640 N N . MET A 1 85 ? -9.431 2.765 13.986 1.00 86.38 85 MET A N 1
ATOM 641 C CA . MET A 1 85 ? -8.894 2.278 12.721 1.00 86.38 85 MET A CA 1
ATOM 642 C C . MET A 1 85 ? -7.452 1.811 12.896 1.00 86.38 85 MET A C 1
ATOM 644 O O . MET A 1 85 ? -6.668 2.423 13.627 1.00 86.38 85 MET A O 1
ATOM 648 N N . GLN A 1 86 ? -7.100 0.743 12.186 1.00 91.81 86 GLN A N 1
ATOM 649 C CA . GLN A 1 86 ? -5.757 0.189 12.141 1.00 91.81 86 GLN A CA 1
ATOM 650 C C . GLN A 1 86 ? -5.306 0.068 10.686 1.00 91.81 86 GLN A C 1
ATOM 652 O O . GLN A 1 86 ? -6.043 -0.439 9.849 1.00 91.81 86 GLN A O 1
ATOM 657 N N . LEU A 1 87 ? -4.073 0.483 10.408 1.00 95.50 87 LEU A N 1
ATOM 658 C CA . LEU A 1 87 ? -3.382 0.173 9.162 1.00 95.50 87 LEU A CA 1
ATOM 659 C C . LEU A 1 87 ? -2.068 -0.519 9.505 1.00 95.50 87 LEU A C 1
ATOM 661 O O . LEU A 1 87 ? -1.242 0.036 10.233 1.00 95.50 87 LEU A O 1
ATOM 665 N N . ARG A 1 88 ? -1.860 -1.721 8.971 1.00 96.38 88 ARG A N 1
ATOM 666 C CA . ARG A 1 88 ? -0.554 -2.381 8.981 1.00 96.38 88 ARG A CA 1
ATOM 667 C C . ARG A 1 88 ? 0.125 -2.146 7.639 1.00 96.38 88 ARG A C 1
ATOM 669 O O . ARG A 1 88 ? -0.458 -2.416 6.597 1.00 96.38 88 ARG A O 1
ATOM 676 N N . ILE A 1 89 ? 1.354 -1.658 7.682 1.00 96.81 89 ILE A N 1
ATOM 677 C CA . ILE A 1 89 ? 2.204 -1.420 6.522 1.00 96.81 89 ILE A CA 1
ATOM 678 C C . ILE A 1 89 ? 3.367 -2.389 6.614 1.00 96.81 89 ILE A C 1
ATOM 680 O O . ILE A 1 89 ? 4.145 -2.302 7.560 1.00 96.81 89 ILE A O 1
ATOM 684 N N . THR A 1 90 ? 3.490 -3.293 5.655 1.00 95.44 90 THR A N 1
ATOM 685 C CA . THR A 1 90 ? 4.555 -4.296 5.625 1.00 95.44 90 THR A CA 1
ATOM 686 C C . THR A 1 90 ? 5.430 -4.065 4.406 1.00 95.44 90 THR A C 1
ATOM 688 O O . THR A 1 90 ? 4.914 -3.980 3.294 1.00 95.44 90 THR A O 1
ATOM 691 N N . ALA A 1 91 ? 6.744 -3.973 4.599 1.00 94.19 91 ALA A N 1
ATOM 692 C CA . ALA A 1 91 ? 7.681 -4.000 3.484 1.00 94.19 91 ALA A CA 1
ATOM 693 C C . ALA A 1 91 ? 7.847 -5.445 3.007 1.00 94.19 91 ALA A C 1
ATOM 695 O O . ALA A 1 91 ? 8.066 -6.349 3.809 1.00 94.19 91 ALA A O 1
ATOM 696 N N . LEU A 1 92 ? 7.724 -5.675 1.708 1.00 90.56 92 LEU A N 1
ATOM 697 C CA . LEU A 1 92 ? 7.800 -6.988 1.077 1.00 90.56 92 LEU A CA 1
ATOM 698 C C . LEU A 1 92 ? 8.846 -6.951 -0.041 1.00 90.56 92 LEU A C 1
ATOM 700 O O . LEU A 1 92 ? 9.063 -5.883 -0.613 1.00 90.56 92 LEU A O 1
ATOM 704 N N . PRO A 1 93 ? 9.489 -8.074 -0.391 1.00 88.38 93 PRO A N 1
ATOM 705 C CA . PRO A 1 93 ? 10.270 -8.134 -1.624 1.00 88.38 93 PRO A CA 1
ATOM 706 C C . PRO A 1 93 ? 9.321 -7.982 -2.812 1.00 88.38 93 PRO A C 1
ATOM 708 O O . PRO A 1 93 ? 8.223 -8.527 -2.745 1.00 88.38 93 PRO A O 1
ATOM 711 N N . TRP A 1 94 ? 9.718 -7.274 -3.871 1.00 85.62 94 TRP A N 1
ATOM 712 C CA . TRP A 1 94 ? 8.952 -7.160 -5.122 1.00 85.62 94 TRP A CA 1
ATOM 713 C C . TRP A 1 94 ? 9.728 -7.761 -6.292 1.00 85.62 94 TRP A C 1
ATOM 715 O O . TRP A 1 94 ? 9.335 -8.779 -6.865 1.00 85.62 94 TRP A O 1
ATOM 725 N N . THR A 1 95 ? 10.873 -7.161 -6.592 1.00 80.88 95 THR A N 1
ATOM 726 C CA . THR A 1 95 ? 11.909 -7.694 -7.481 1.00 80.88 95 THR A CA 1
ATOM 727 C C . THR A 1 95 ? 13.191 -7.888 -6.678 1.00 80.88 95 THR A C 1
ATOM 729 O O . THR A 1 95 ? 13.252 -7.503 -5.508 1.00 80.88 95 THR A O 1
ATOM 732 N N . ASP A 1 96 ? 14.224 -8.455 -7.299 1.00 70.75 96 ASP A N 1
ATOM 733 C CA . ASP A 1 96 ? 15.502 -8.751 -6.636 1.00 70.75 96 ASP A CA 1
ATOM 734 C C . ASP A 1 96 ? 16.174 -7.517 -6.008 1.00 70.75 96 ASP A C 1
ATOM 736 O O . ASP A 1 96 ? 16.990 -7.648 -5.100 1.00 70.75 96 ASP A O 1
ATOM 740 N N . SER A 1 97 ? 15.818 -6.312 -6.462 1.00 66.88 97 SER A N 1
ATOM 741 C CA . SER A 1 97 ? 16.447 -5.054 -6.050 1.00 66.88 97 SER A CA 1
ATOM 742 C C . SER A 1 97 ? 15.485 -3.997 -5.505 1.00 66.88 97 SER A C 1
ATOM 744 O O . SER A 1 97 ? 15.948 -2.944 -5.067 1.00 66.88 97 SER A O 1
ATOM 746 N N . ALA A 1 98 ? 14.168 -4.242 -5.499 1.00 82.94 98 ALA A N 1
ATOM 747 C CA . ALA A 1 98 ? 13.194 -3.246 -5.055 1.00 82.94 98 ALA A CA 1
ATOM 748 C C . ALA A 1 98 ? 12.173 -3.820 -4.058 1.00 82.94 98 ALA A C 1
ATOM 750 O O . ALA A 1 98 ? 11.609 -4.896 -4.289 1.00 82.94 98 ALA A O 1
ATOM 751 N N . PRO A 1 99 ? 11.880 -3.095 -2.964 1.00 89.06 99 PRO A N 1
ATOM 752 C CA . PRO A 1 99 ? 10.791 -3.439 -2.065 1.00 89.06 99 PRO A CA 1
ATOM 753 C C . PRO A 1 99 ? 9.426 -3.065 -2.667 1.00 89.06 99 PRO A C 1
ATOM 755 O O . PRO A 1 99 ? 9.312 -2.189 -3.522 1.00 89.06 99 PRO A O 1
ATOM 758 N N . ALA A 1 100 ? 8.369 -3.677 -2.148 1.00 92.00 100 ALA A N 1
ATOM 759 C CA . ALA A 1 100 ? 6.993 -3.197 -2.209 1.00 92.00 100 ALA A CA 1
ATOM 760 C C . ALA A 1 100 ? 6.470 -2.938 -0.790 1.00 92.00 100 ALA A C 1
ATOM 762 O O . ALA A 1 100 ? 7.026 -3.411 0.201 1.00 92.00 100 ALA A O 1
ATOM 763 N N . LEU A 1 101 ? 5.369 -2.204 -0.690 1.00 94.69 101 LEU A N 1
ATOM 764 C CA . LEU A 1 101 ? 4.617 -1.995 0.538 1.00 94.69 101 LEU A CA 1
ATOM 765 C C . LEU A 1 101 ? 3.250 -2.661 0.420 1.00 94.69 101 LEU A C 1
ATOM 767 O O . LEU A 1 101 ? 2.505 -2.393 -0.517 1.00 94.69 101 LEU A O 1
ATOM 771 N N . LEU A 1 102 ? 2.890 -3.481 1.399 1.00 94.88 102 LEU A N 1
ATOM 772 C CA . LEU A 1 102 ? 1.529 -3.961 1.597 1.00 94.88 102 LEU A CA 1
ATOM 773 C C . LEU A 1 102 ? 0.850 -3.121 2.673 1.00 94.88 102 LEU A C 1
ATOM 775 O O . LEU A 1 102 ? 1.287 -3.098 3.821 1.00 94.88 102 LEU A O 1
ATOM 779 N N . LEU A 1 103 ? -0.238 -2.463 2.296 1.00 96.19 103 LEU A N 1
ATOM 780 C CA . LEU A 1 103 ? -1.140 -1.743 3.182 1.00 96.19 103 LEU A CA 1
ATOM 781 C C . LEU A 1 103 ? -2.327 -2.659 3.481 1.00 96.19 103 LEU A C 1
ATOM 783 O O . LEU A 1 103 ? -3.163 -2.895 2.611 1.00 96.19 103 LEU A O 1
ATOM 787 N N . ASP A 1 104 ? -2.389 -3.176 4.702 1.00 94.62 104 ASP A N 1
ATOM 788 C CA . ASP A 1 104 ? -3.454 -4.050 5.188 1.00 94.62 104 ASP A CA 1
ATOM 789 C C . ASP A 1 104 ? -4.349 -3.293 6.173 1.00 94.62 104 ASP A C 1
ATOM 791 O O . ASP A 1 104 ? -3.939 -2.965 7.295 1.00 94.62 104 ASP A O 1
ATOM 795 N N . PHE A 1 105 ? -5.572 -3.008 5.727 1.00 91.50 105 PHE A N 1
ATOM 796 C CA . PHE A 1 105 ? -6.583 -2.281 6.491 1.00 91.50 105 PHE A CA 1
ATOM 797 C C . PHE A 1 105 ? -7.396 -3.200 7.425 1.00 91.50 105 PHE A C 1
ATOM 799 O O . PHE A 1 105 ? -8.198 -2.693 8.204 1.00 91.50 105 PHE A O 1
ATOM 806 N N . GLY A 1 106 ? -7.188 -4.527 7.395 1.00 86.75 106 GLY A N 1
ATOM 807 C CA . GLY A 1 106 ? -7.870 -5.491 8.267 1.00 86.75 106 GLY A CA 1
ATOM 808 C C . GLY A 1 106 ? -8.443 -6.720 7.546 1.00 86.75 106 GLY A C 1
ATOM 809 O O . GLY A 1 106 ? -8.509 -6.787 6.321 1.00 86.75 106 GLY A O 1
ATOM 810 N N . LYS A 1 107 ? -8.888 -7.724 8.325 1.00 72.56 107 LYS A N 1
ATOM 811 C CA . LYS A 1 107 ? -9.356 -9.040 7.823 1.00 72.56 107 LYS A CA 1
ATOM 812 C C . LYS A 1 107 ? -10.495 -8.919 6.793 1.00 72.56 107 LYS A C 1
ATOM 814 O O . LYS A 1 107 ? -10.493 -9.642 5.797 1.00 72.56 107 LYS A O 1
ATOM 819 N N . SER A 1 108 ? -11.405 -7.970 6.994 1.00 72.88 108 SER A N 1
ATOM 820 C CA . SER A 1 108 ? -12.576 -7.733 6.132 1.00 72.88 108 SER A CA 1
ATOM 821 C C . SER A 1 108 ? -12.480 -6.423 5.348 1.00 72.88 108 SER A C 1
ATOM 823 O O . SER A 1 108 ? -13.493 -5.903 4.887 1.00 72.88 108 SER A O 1
ATOM 825 N N . ASP A 1 109 ? -11.267 -5.894 5.204 1.00 87.62 109 ASP A N 1
ATOM 826 C CA . ASP A 1 109 ? -10.983 -4.641 4.520 1.00 87.62 109 ASP A CA 1
ATOM 827 C C . ASP A 1 109 ? -9.951 -4.859 3.405 1.00 87.62 109 ASP A C 1
ATOM 829 O O . ASP A 1 109 ? -9.498 -5.978 3.130 1.00 87.62 109 ASP A O 1
ATOM 833 N N . TYR A 1 110 ? 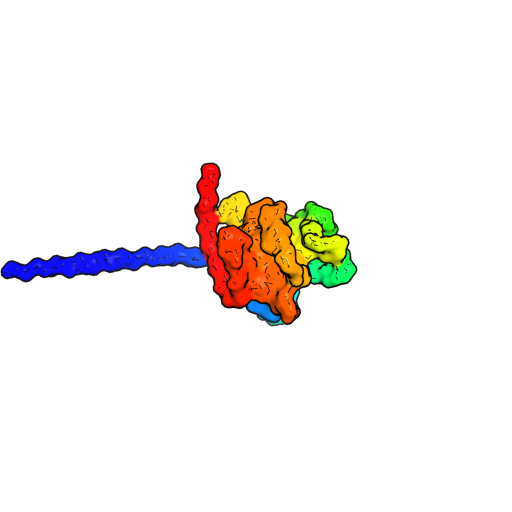-9.618 -3.759 2.734 1.00 90.31 110 TYR A N 1
ATOM 834 C CA . TYR A 1 110 ? -8.706 -3.752 1.605 1.00 90.31 110 TYR A CA 1
ATOM 835 C C . TYR A 1 110 ? -7.286 -4.162 1.991 1.00 90.31 110 TYR A C 1
ATOM 837 O O . TYR A 1 110 ? -6.762 -3.808 3.048 1.00 90.31 110 TYR A O 1
ATOM 845 N N . ARG A 1 111 ? -6.627 -4.820 1.046 1.00 93.44 111 ARG A N 1
ATOM 846 C CA . ARG A 1 111 ? -5.181 -4.983 0.977 1.00 93.44 111 ARG A CA 1
ATOM 847 C C . ARG A 1 111 ? -4.680 -4.339 -0.302 1.00 93.44 111 ARG A C 1
ATOM 849 O O . ARG A 1 111 ? -5.074 -4.738 -1.398 1.00 93.44 111 ARG A O 1
ATOM 856 N N . ILE A 1 112 ? -3.835 -3.325 -0.154 1.00 94.62 112 ILE A N 1
ATOM 857 C CA . ILE A 1 112 ? -3.285 -2.557 -1.270 1.00 94.62 112 ILE A CA 1
ATOM 858 C C . ILE A 1 112 ? -1.782 -2.795 -1.343 1.00 94.62 112 ILE A C 1
ATOM 860 O O . ILE A 1 112 ? -1.071 -2.518 -0.380 1.00 94.62 112 ILE A O 1
ATOM 864 N N . VAL A 1 113 ? -1.292 -3.274 -2.483 1.00 94.50 113 VAL A N 1
ATOM 865 C CA . VAL A 1 113 ? 0.149 -3.379 -2.748 1.00 94.50 113 VAL A CA 1
ATOM 866 C C . VAL A 1 113 ? 0.618 -2.123 -3.473 1.00 94.50 113 VAL A C 1
ATOM 868 O O . VAL A 1 113 ? 0.006 -1.697 -4.444 1.00 94.50 113 VAL A O 1
ATOM 871 N N . ILE A 1 114 ? 1.710 -1.517 -3.030 1.00 94.12 114 ILE A N 1
ATOM 872 C CA . ILE A 1 114 ? 2.375 -0.411 -3.719 1.00 94.12 114 ILE A CA 1
ATOM 873 C C . ILE A 1 114 ? 3.780 -0.879 -4.056 1.00 94.12 114 ILE A C 1
ATOM 875 O O . ILE A 1 114 ? 4.549 -1.200 -3.155 1.00 94.12 114 ILE A O 1
ATOM 879 N N . ALA A 1 115 ? 4.112 -0.934 -5.336 1.00 90.31 115 ALA A N 1
ATOM 880 C CA . ALA A 1 115 ? 5.399 -1.441 -5.796 1.00 90.31 115 ALA A CA 1
ATOM 881 C C . ALA A 1 115 ? 6.112 -0.422 -6.677 1.00 90.31 115 ALA A C 1
ATOM 883 O O . ALA A 1 115 ? 5.491 0.525 -7.141 1.00 90.31 115 ALA A O 1
ATOM 884 N N . GLY A 1 116 ? 7.413 -0.595 -6.892 1.00 82.12 116 GLY A N 1
ATOM 885 C CA . GLY A 1 116 ? 8.206 0.275 -7.757 1.00 82.12 116 GLY A CA 1
ATOM 886 C C . GLY A 1 116 ? 7.873 0.097 -9.241 1.00 82.12 116 GLY A C 1
ATOM 887 O O . GLY A 1 116 ? 6.707 0.029 -9.636 1.00 82.12 116 GLY A O 1
ATOM 888 N N . ALA A 1 117 ? 8.917 0.053 -10.067 1.00 80.00 117 ALA A N 1
ATOM 889 C CA . ALA A 1 117 ? 8.781 -0.157 -11.502 1.00 80.00 117 ALA A CA 1
ATOM 890 C C . ALA A 1 117 ? 8.016 -1.456 -11.814 1.00 80.00 117 ALA A C 1
ATOM 892 O O . ALA A 1 117 ? 8.281 -2.511 -11.232 1.00 80.00 117 ALA A O 1
ATOM 893 N N . ALA A 1 118 ? 7.062 -1.328 -12.728 1.00 79.25 118 ALA A N 1
ATOM 894 C CA . ALA A 1 118 ? 6.211 -2.387 -13.231 1.00 79.25 118 ALA A CA 1
ATOM 895 C C . ALA A 1 118 ? 6.909 -3.164 -14.360 1.00 79.25 118 ALA A C 1
ATOM 897 O O . ALA A 1 118 ? 7.483 -2.545 -15.258 1.00 79.25 118 ALA A O 1
ATOM 898 N N . ASP A 1 119 ? 6.806 -4.492 -14.368 1.00 79.44 119 ASP A N 1
ATOM 899 C CA . ASP A 1 119 ? 7.254 -5.368 -15.454 1.00 79.44 119 ASP A CA 1
ATOM 900 C C . ASP A 1 119 ? 6.102 -6.212 -16.045 1.00 79.44 119 ASP A C 1
ATOM 902 O O . ASP A 1 119 ? 4.930 -6.086 -15.678 1.00 79.44 119 ASP A O 1
ATOM 906 N N . ALA A 1 120 ? 6.408 -7.040 -17.047 1.00 73.50 120 ALA A N 1
ATOM 907 C CA . ALA A 1 120 ? 5.409 -7.876 -17.719 1.00 73.50 120 ALA A CA 1
ATOM 908 C C . ALA A 1 120 ? 4.794 -8.960 -16.807 1.00 73.50 120 ALA A C 1
ATOM 910 O O . ALA A 1 120 ? 3.706 -9.450 -17.102 1.00 73.50 120 ALA A O 1
ATOM 911 N N . HIS A 1 121 ? 5.447 -9.302 -15.694 1.00 78.06 121 HIS A N 1
ATOM 912 C CA . HIS A 1 121 ? 5.071 -10.392 -14.791 1.00 78.06 121 HIS A CA 1
ATOM 913 C C . HIS A 1 121 ? 4.356 -9.897 -13.525 1.00 78.06 121 HIS A C 1
ATOM 915 O O . HIS A 1 121 ? 4.077 -10.678 -12.612 1.00 78.06 121 HIS A O 1
ATOM 921 N N . ASP A 1 122 ? 4.031 -8.605 -13.439 1.00 78.69 122 ASP A N 1
ATOM 922 C CA . ASP A 1 122 ? 3.462 -8.021 -12.225 1.00 78.69 122 ASP A CA 1
ATOM 923 C C . ASP A 1 122 ? 2.130 -8.632 -11.812 1.00 78.69 122 ASP A C 1
ATOM 925 O O . ASP A 1 122 ? 1.884 -8.783 -10.622 1.00 78.69 122 ASP A O 1
ATOM 929 N N . ILE A 1 123 ? 1.257 -8.988 -12.759 1.00 75.75 123 ILE A N 1
ATOM 930 C CA . ILE A 1 123 ? -0.040 -9.589 -12.416 1.00 75.75 123 ILE A CA 1
ATOM 931 C C . ILE A 1 123 ? 0.165 -10.962 -11.765 1.00 75.75 123 ILE A C 1
ATOM 933 O O . ILE A 1 123 ? -0.422 -11.230 -10.717 1.00 75.75 123 ILE A O 1
ATOM 937 N N . GLU A 1 124 ? 1.045 -11.798 -12.318 1.00 78.50 124 GLU A N 1
ATOM 938 C CA . GLU A 1 124 ? 1.409 -13.100 -11.739 1.00 78.50 124 GLU A CA 1
ATOM 939 C C . GLU A 1 124 ? 2.093 -12.931 -10.376 1.00 78.50 124 GLU A C 1
ATOM 941 O O . GLU A 1 124 ? 1.837 -13.665 -9.420 1.00 78.50 124 GLU A O 1
ATOM 946 N N . ARG A 1 125 ? 2.943 -11.908 -10.239 1.00 84.69 125 ARG A N 1
ATOM 947 C CA . ARG A 1 125 ? 3.546 -11.528 -8.959 1.00 84.69 125 ARG A CA 1
ATOM 948 C C . ARG A 1 125 ? 2.482 -11.106 -7.942 1.00 84.69 125 ARG A C 1
ATOM 950 O O . ARG A 1 125 ? 2.524 -11.577 -6.811 1.00 84.69 125 ARG A O 1
ATOM 957 N N . LEU A 1 126 ? 1.495 -10.303 -8.341 1.00 82.94 126 LEU A N 1
ATOM 958 C CA . LEU A 1 126 ? 0.380 -9.857 -7.498 1.00 82.94 126 LEU A CA 1
ATOM 959 C C . LEU A 1 126 ? -0.496 -11.008 -7.014 1.00 82.94 126 LEU A C 1
ATOM 961 O O . LEU A 1 126 ? -0.939 -10.977 -5.869 1.00 82.94 126 LEU A O 1
ATOM 965 N N . GLN A 1 127 ? -0.682 -12.044 -7.832 1.00 77.56 127 GLN A N 1
ATOM 966 C CA . GLN A 1 127 ? -1.397 -13.259 -7.433 1.00 77.56 127 GLN A CA 1
ATOM 967 C C . GLN A 1 127 ? -0.683 -14.036 -6.317 1.00 77.56 127 GLN A C 1
ATOM 969 O O . GLN A 1 127 ? -1.342 -14.727 -5.543 1.00 77.56 127 GLN A O 1
ATOM 974 N N . ARG A 1 128 ? 0.646 -13.903 -6.192 1.00 77.00 128 ARG A N 1
ATOM 975 C CA . ARG A 1 128 ? 1.425 -14.510 -5.098 1.00 77.00 128 ARG A CA 1
ATOM 976 C C . ARG A 1 128 ? 1.320 -13.739 -3.783 1.00 77.00 128 ARG A C 1
ATOM 978 O O . ARG A 1 128 ? 1.617 -14.304 -2.731 1.00 77.00 128 ARG A O 1
ATOM 985 N N . TYR A 1 129 ? 0.899 -12.472 -3.804 1.00 73.94 129 TYR A N 1
ATOM 986 C CA . TYR A 1 129 ? 0.655 -11.741 -2.564 1.00 73.94 129 TYR A CA 1
ATOM 987 C C . TYR A 1 129 ? -0.673 -12.170 -1.945 1.00 73.94 129 TYR A C 1
ATOM 989 O O . TYR A 1 129 ? -1.673 -12.281 -2.654 1.00 73.94 129 TYR A O 1
ATOM 997 N N . PRO A 1 130 ? -0.724 -12.366 -0.616 1.00 65.31 130 PRO A N 1
ATOM 998 C CA . PRO A 1 130 ? -1.894 -12.911 0.061 1.00 65.31 130 PRO A CA 1
ATOM 999 C C . PRO A 1 130 ? -3.094 -11.949 -0.002 1.00 65.31 130 PRO A C 1
ATOM 1001 O O . PRO A 1 130 ? -3.318 -11.139 0.901 1.00 65.31 130 PRO A O 1
ATOM 1004 N N . GLY A 1 131 ? -3.897 -12.068 -1.060 1.00 76.38 131 GLY A N 1
ATOM 1005 C CA . GLY A 1 131 ? -5.179 -11.383 -1.223 1.00 76.38 131 GLY A CA 1
ATOM 1006 C C . GLY A 1 131 ? -5.069 -9.883 -1.488 1.00 76.38 131 GLY A C 1
ATOM 1007 O O . GLY A 1 131 ? -5.842 -9.127 -0.910 1.00 76.38 131 GLY A O 1
ATOM 1008 N N . ALA A 1 132 ? -4.110 -9.441 -2.308 1.00 88.25 132 ALA A N 1
ATOM 1009 C CA . ALA A 1 132 ? -4.068 -8.052 -2.765 1.00 88.25 132 ALA A CA 1
ATOM 1010 C C . ALA A 1 132 ? -5.320 -7.734 -3.601 1.00 88.25 132 ALA A C 1
ATOM 1012 O O . ALA A 1 132 ? -5.519 -8.280 -4.686 1.00 88.25 132 ALA A O 1
ATOM 1013 N N . ASP A 1 133 ? -6.163 -6.836 -3.101 1.00 90.44 133 ASP A N 1
ATOM 1014 C CA . ASP A 1 133 ? -7.400 -6.443 -3.780 1.00 90.44 133 ASP A CA 1
ATOM 1015 C C . ASP A 1 133 ? -7.142 -5.372 -4.849 1.00 90.44 133 ASP A C 1
ATOM 1017 O O . ASP A 1 133 ? -7.893 -5.235 -5.817 1.00 90.44 133 ASP A O 1
ATOM 1021 N N . LEU A 1 134 ? -6.079 -4.589 -4.651 1.00 92.50 134 LEU A N 1
ATOM 1022 C CA . LEU A 1 134 ? -5.654 -3.497 -5.515 1.00 92.50 134 LEU A CA 1
ATOM 1023 C C . LEU A 1 134 ? -4.131 -3.362 -5.456 1.00 92.50 134 LEU A C 1
ATOM 1025 O O . LEU A 1 134 ? -3.522 -3.580 -4.408 1.00 92.50 134 LEU A O 1
ATOM 1029 N N . ALA A 1 135 ? -3.515 -2.959 -6.562 1.00 93.88 135 ALA A N 1
ATOM 1030 C CA . ALA A 1 135 ? -2.107 -2.599 -6.596 1.00 93.88 135 ALA A CA 1
ATOM 1031 C C . ALA A 1 135 ? -1.865 -1.238 -7.251 1.00 93.88 135 ALA A C 1
ATOM 1033 O O . ALA A 1 135 ? -2.633 -0.800 -8.105 1.00 93.88 135 ALA A O 1
ATOM 1034 N N . LEU A 1 136 ? -0.791 -0.576 -6.833 1.00 94.44 136 LEU A N 1
ATOM 1035 C CA . LEU A 1 136 ? -0.309 0.700 -7.339 1.00 94.44 136 LEU A CA 1
ATOM 1036 C C . LEU A 1 136 ? 1.087 0.501 -7.927 1.00 94.44 136 LEU A C 1
ATOM 1038 O O . LEU A 1 136 ? 2.077 0.472 -7.194 1.00 94.44 136 LEU A O 1
ATOM 1042 N N . LEU A 1 137 ? 1.165 0.378 -9.249 1.00 92.06 137 LEU A N 1
ATOM 1043 C CA . LEU A 1 137 ? 2.399 0.049 -9.968 1.00 92.06 137 LEU A CA 1
ATOM 1044 C C . LEU A 1 137 ? 2.918 1.258 -10.746 1.00 92.06 137 LEU A C 1
ATOM 1046 O O . LEU A 1 137 ? 2.117 2.020 -11.290 1.00 92.06 137 LEU A O 1
ATOM 1050 N N . LEU A 1 138 ? 4.236 1.458 -10.790 1.00 90.06 138 LEU A N 1
ATOM 1051 C CA . LEU A 1 138 ? 4.849 2.541 -11.562 1.00 90.06 138 LEU A CA 1
ATOM 1052 C C . LEU A 1 138 ? 5.173 2.052 -12.977 1.00 90.06 138 LEU A C 1
ATOM 1054 O O . LEU A 1 138 ? 6.093 1.262 -13.158 1.00 90.06 138 LEU A O 1
ATOM 1058 N N . ARG A 1 139 ? 4.464 2.549 -13.989 1.00 87.12 139 ARG A N 1
ATOM 1059 C CA . ARG A 1 139 ? 4.700 2.232 -15.402 1.00 87.12 139 ARG A CA 1
ATOM 1060 C C . ARG A 1 139 ? 4.941 3.517 -16.183 1.00 87.12 139 ARG A C 1
ATOM 1062 O O . ARG A 1 139 ? 4.163 4.460 -16.067 1.00 87.12 139 ARG A O 1
ATOM 1069 N N . ASP A 1 140 ? 6.042 3.573 -16.926 1.00 86.25 140 ASP A N 1
ATOM 1070 C CA . ASP A 1 140 ? 6.434 4.742 -17.730 1.00 86.25 140 ASP A CA 1
ATOM 1071 C C . ASP A 1 140 ? 6.429 6.058 -16.923 1.00 86.25 140 ASP A C 1
ATOM 1073 O O . ASP A 1 140 ? 5.943 7.100 -17.362 1.00 86.25 140 ASP A O 1
ATOM 1077 N N . GLY A 1 141 ? 6.912 5.991 -15.674 1.00 86.31 141 GLY A N 1
ATOM 1078 C CA . GLY A 1 141 ? 6.947 7.128 -14.745 1.00 86.31 141 GLY A CA 1
ATOM 1079 C C . GLY A 1 141 ? 5.587 7.542 -14.168 1.00 86.31 141 GLY A C 1
ATOM 1080 O O . GLY A 1 141 ? 5.504 8.537 -13.447 1.00 86.31 141 GLY A O 1
ATOM 1081 N N . ARG A 1 142 ? 4.515 6.789 -14.443 1.00 88.50 142 ARG A N 1
ATOM 1082 C CA . ARG A 1 142 ? 3.155 7.062 -13.967 1.00 88.50 142 ARG A CA 1
ATOM 1083 C C . ARG A 1 142 ? 2.595 5.908 -13.151 1.00 88.50 142 ARG A C 1
ATOM 1085 O O . ARG A 1 142 ? 2.763 4.736 -13.470 1.00 88.50 142 ARG A O 1
ATOM 1092 N N . ARG A 1 143 ? 1.897 6.249 -12.077 1.00 91.56 143 ARG A N 1
ATOM 1093 C CA . ARG A 1 143 ? 1.258 5.297 -11.183 1.00 91.56 143 ARG A CA 1
ATOM 1094 C C . ARG A 1 143 ? -0.055 4.826 -11.796 1.00 91.56 143 ARG A C 1
ATOM 1096 O O . ARG A 1 143 ? -0.907 5.641 -12.140 1.00 91.56 143 ARG A O 1
ATOM 1103 N N . GLN A 1 144 ? -0.228 3.514 -11.890 1.00 92.50 144 GLN A N 1
ATOM 1104 C CA . GLN A 1 144 ? -1.444 2.873 -12.375 1.00 92.50 144 GLN A CA 1
ATOM 1105 C C . GLN A 1 144 ? -2.080 2.032 -11.274 1.00 92.50 144 GLN A C 1
ATOM 1107 O O . GLN A 1 144 ? -1.390 1.385 -10.484 1.00 92.50 144 GLN A O 1
ATOM 1112 N N . ILE A 1 145 ? -3.409 2.046 -11.234 1.00 94.25 145 ILE A N 1
ATOM 1113 C CA . ILE A 1 145 ? -4.210 1.192 -10.365 1.00 94.25 145 ILE A CA 1
ATOM 1114 C C . ILE A 1 145 ? -4.463 -0.118 -11.104 1.00 94.25 145 ILE A C 1
ATOM 1116 O O . ILE A 1 145 ? -5.037 -0.124 -12.193 1.00 94.25 145 ILE A O 1
ATOM 1120 N N . VAL A 1 146 ? -4.082 -1.229 -10.489 1.00 92.06 146 VAL A N 1
ATOM 1121 C CA . VAL A 1 146 ? -4.328 -2.583 -10.986 1.00 92.06 146 VAL A CA 1
ATOM 1122 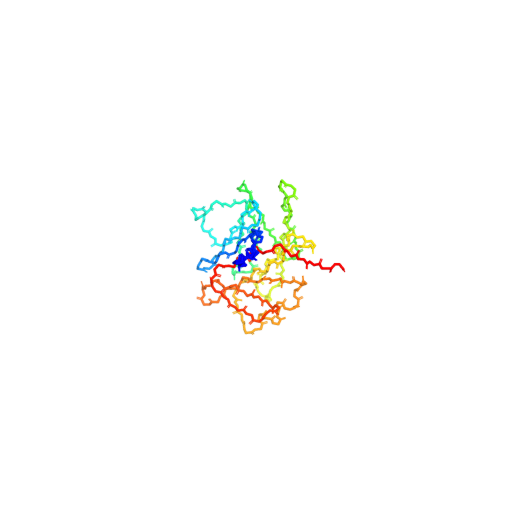C C . VAL A 1 146 ? -5.298 -3.287 -10.048 1.00 92.06 146 VAL A C 1
ATOM 1124 O O . VAL A 1 146 ? -5.173 -3.194 -8.829 1.00 92.06 146 VAL A O 1
ATOM 1127 N N . LEU A 1 147 ? -6.269 -3.995 -10.617 1.00 90.38 147 LEU A N 1
ATOM 1128 C CA . LEU A 1 147 ? -7.238 -4.828 -9.911 1.00 90.38 147 LEU A CA 1
ATOM 1129 C C . LEU A 1 147 ? -6.939 -6.291 -10.269 1.00 90.38 147 LEU A C 1
ATOM 1131 O O . LEU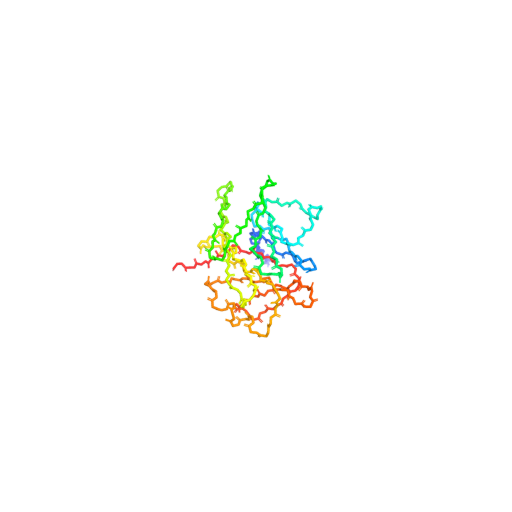 A 1 147 ? -7.451 -6.768 -11.287 1.00 90.38 147 LEU A O 1
ATOM 1135 N N . PRO A 1 148 ? -6.104 -7.003 -9.482 1.00 86.00 148 PRO A N 1
ATOM 1136 C CA . PRO A 1 148 ? -5.559 -8.304 -9.880 1.00 86.00 148 PRO A CA 1
ATOM 1137 C C . PRO A 1 148 ? -6.645 -9.333 -10.191 1.00 86.00 148 PRO A C 1
ATOM 1139 O O . PRO A 1 148 ? -6.604 -9.983 -11.230 1.00 86.00 148 PRO A O 1
ATOM 1142 N N . ALA A 1 149 ? -7.677 -9.402 -9.346 1.00 83.62 149 ALA A N 1
ATOM 1143 C CA . ALA A 1 149 ? -8.798 -10.326 -9.512 1.00 83.62 149 ALA A CA 1
ATOM 1144 C C . ALA A 1 149 ? -9.641 -10.070 -10.777 1.00 83.62 149 ALA A C 1
ATOM 1146 O O . ALA A 1 149 ? -10.380 -10.947 -11.207 1.00 83.62 149 ALA A O 1
ATOM 1147 N N . GLN A 1 150 ? -9.559 -8.872 -11.361 1.00 84.56 150 GLN A N 1
ATOM 1148 C CA . GLN A 1 150 ? -10.316 -8.488 -12.557 1.00 84.56 150 GLN A CA 1
ATOM 1149 C C . GLN A 1 150 ? -9.438 -8.430 -13.813 1.00 84.56 150 GLN A C 1
ATOM 1151 O O . GLN A 1 150 ? -9.953 -8.128 -14.885 1.00 84.56 150 GLN A O 1
ATOM 1156 N N . GLY A 1 151 ? -8.117 -8.619 -13.686 1.00 82.25 151 GLY A N 1
ATOM 1157 C CA . GLY A 1 151 ? -7.167 -8.395 -14.781 1.00 82.25 151 GLY A CA 1
ATOM 1158 C C . GLY A 1 151 ? -7.217 -6.973 -15.358 1.00 82.25 151 GLY A C 1
ATOM 1159 O O . GLY A 1 151 ? -6.819 -6.753 -16.498 1.00 82.25 151 GLY A O 1
ATOM 1160 N N . ARG A 1 152 ? -7.745 -6.002 -14.600 1.00 85.88 152 ARG A N 1
ATOM 1161 C CA . ARG A 1 152 ? -8.037 -4.647 -15.084 1.00 85.88 152 ARG A CA 1
ATOM 1162 C C . ARG A 1 152 ? -7.004 -3.648 -14.585 1.00 85.88 152 ARG A C 1
ATOM 1164 O O . ARG A 1 152 ? -6.576 -3.710 -13.434 1.00 85.88 152 ARG A O 1
ATOM 1171 N N . GLN A 1 153 ? -6.682 -2.676 -15.433 1.00 88.56 153 GLN A N 1
ATOM 1172 C CA . GLN A 1 153 ? -5.824 -1.538 -15.107 1.00 88.56 153 GLN A CA 1
ATOM 1173 C C . GLN A 1 153 ? -6.567 -0.224 -15.373 1.00 88.56 153 GLN A C 1
ATOM 1175 O O . GLN A 1 153 ? -7.443 -0.160 -16.239 1.00 88.56 153 GLN A O 1
ATOM 1180 N N . THR A 1 154 ? -6.275 0.810 -14.588 1.00 89.62 154 THR A N 1
ATOM 1181 C CA . THR A 1 154 ? -6.881 2.139 -14.723 1.00 89.62 154 THR A CA 1
ATOM 1182 C C . THR A 1 154 ? -5.993 3.215 -14.102 1.00 89.62 154 THR A C 1
ATOM 1184 O O . THR A 1 154 ? -5.299 2.983 -13.117 1.00 89.62 154 THR A O 1
ATOM 1187 N N . ASP A 1 155 ? -6.050 4.420 -14.645 1.00 86.56 155 ASP A N 1
ATOM 1188 C CA . ASP A 1 155 ? -5.466 5.647 -14.088 1.00 86.56 155 ASP A CA 1
ATOM 1189 C C . ASP A 1 155 ? -6.528 6.549 -13.429 1.00 86.56 155 ASP A C 1
ATOM 1191 O O . ASP A 1 155 ? -6.224 7.423 -12.619 1.00 86.56 155 ASP A O 1
ATOM 1195 N N . SER A 1 156 ? -7.803 6.307 -13.736 1.00 89.31 156 SER A N 1
ATOM 1196 C CA . SER A 1 156 ? -8.928 7.004 -13.120 1.00 89.31 156 SER A CA 1
ATOM 1197 C C . SER A 1 156 ? -9.035 6.707 -11.617 1.00 89.31 156 SER A C 1
ATOM 1199 O O . SER A 1 156 ? -8.782 5.571 -11.203 1.00 89.31 156 SER A O 1
ATOM 1201 N N . PRO A 1 157 ? -9.475 7.677 -10.787 1.00 91.75 157 PRO A N 1
ATOM 1202 C CA . PRO A 1 157 ? -9.650 7.462 -9.356 1.00 91.75 157 PRO A CA 1
ATOM 1203 C C . PRO A 1 157 ? -10.542 6.255 -9.054 1.00 91.75 157 PRO A C 1
ATOM 1205 O O . PRO A 1 157 ? -11.670 6.157 -9.542 1.00 91.75 157 PRO A O 1
ATOM 1208 N N . TYR A 1 158 ? -10.061 5.360 -8.197 1.00 93.12 158 TYR A N 1
ATOM 1209 C CA . TYR A 1 158 ? -10.791 4.163 -7.804 1.00 93.12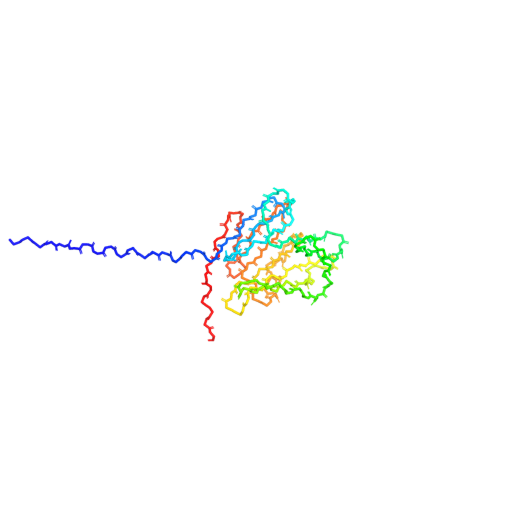 158 TYR A CA 1
ATOM 1210 C C . TYR A 1 158 ? -11.534 4.391 -6.488 1.00 93.12 158 TYR A C 1
ATOM 1212 O O . TYR A 1 158 ? -10.958 4.869 -5.511 1.00 93.12 158 TYR A O 1
ATOM 1220 N N . ARG A 1 159 ? -12.825 4.048 -6.445 1.00 92.44 159 ARG A N 1
ATOM 1221 C CA . ARG A 1 159 ? -13.640 4.146 -5.225 1.00 92.44 159 ARG A CA 1
ATOM 1222 C C . ARG A 1 159 ? -13.572 2.836 -4.449 1.00 92.44 159 ARG A C 1
ATOM 1224 O O . ARG A 1 159 ? -14.021 1.803 -4.939 1.00 92.44 159 ARG A O 1
ATOM 1231 N N . LEU A 1 160 ? -13.074 2.907 -3.221 1.00 89.62 160 LEU A N 1
ATOM 1232 C CA . LEU A 1 160 ? -13.062 1.789 -2.287 1.00 89.62 160 LEU A CA 1
ATOM 1233 C C . LEU A 1 160 ? -14.472 1.632 -1.704 1.00 89.62 160 LEU A C 1
ATOM 1235 O O . LEU A 1 160 ? -15.082 2.595 -1.241 1.00 89.62 160 LEU A O 1
ATOM 1239 N N . ARG A 1 161 ? -15.011 0.420 -1.739 1.00 85.50 161 ARG A N 1
ATOM 1240 C CA . ARG A 1 161 ? -16.309 0.032 -1.182 1.00 85.50 161 ARG A CA 1
ATOM 1241 C C . ARG A 1 161 ? -16.070 -0.955 -0.055 1.00 85.50 161 ARG A C 1
ATOM 1243 O O . ARG A 1 161 ? -15.225 -1.826 -0.192 1.00 85.50 161 ARG A O 1
ATOM 1250 N N . LYS A 1 162 ? -16.828 -0.860 1.036 1.00 78.06 162 LYS A N 1
ATOM 1251 C CA . LYS A 1 162 ? -16.682 -1.807 2.146 1.00 78.06 162 LYS A CA 1
ATOM 1252 C C . LYS A 1 162 ? -16.788 -3.242 1.621 1.00 78.06 162 LYS A C 1
ATOM 1254 O O . LYS A 1 162 ? -17.769 -3.579 0.954 1.00 78.06 162 LYS A O 1
ATOM 1259 N N . MET A 1 163 ? -15.767 -4.053 1.878 1.00 73.94 163 MET A N 1
ATOM 1260 C CA . MET A 1 163 ? -15.750 -5.428 1.402 1.00 73.94 163 MET A CA 1
ATOM 1261 C C . MET A 1 163 ? -16.725 -6.266 2.219 1.00 73.94 163 MET A C 1
ATOM 1263 O O . MET A 1 163 ? -16.772 -6.183 3.445 1.00 73.94 163 MET A O 1
ATOM 1267 N N . ARG A 1 164 ? -17.508 -7.095 1.532 1.00 63.88 164 ARG A N 1
ATOM 1268 C CA . ARG A 1 164 ? -18.169 -8.241 2.152 1.00 63.88 164 ARG A CA 1
ATOM 1269 C C . ARG A 1 164 ? -17.293 -9.450 1.868 1.00 63.88 164 ARG A C 1
ATOM 1271 O O . ARG A 1 164 ? -17.428 -10.055 0.812 1.00 63.88 164 ARG A O 1
ATOM 1278 N N . ARG A 1 165 ? -16.363 -9.761 2.769 1.00 60.72 165 ARG A N 1
ATOM 1279 C CA . ARG A 1 165 ? -15.749 -11.091 2.783 1.00 60.72 165 ARG A CA 1
ATOM 1280 C C . ARG A 1 165 ? -16.675 -11.982 3.604 1.00 60.72 165 ARG A C 1
ATOM 1282 O O . ARG A 1 165 ? -16.889 -11.702 4.779 1.00 60.72 165 ARG A O 1
ATOM 1289 N N . SER A 1 166 ? -17.307 -12.950 2.949 1.00 47.84 166 SER A N 1
ATOM 1290 C CA . SER A 1 166 ? -17.924 -14.090 3.624 1.00 47.84 166 SER A CA 1
ATOM 1291 C C . SER A 1 166 ? -16.800 -14.875 4.294 1.00 47.84 166 SER A C 1
ATOM 1293 O O . SER A 1 166 ? -15.840 -15.229 3.607 1.00 47.84 166 SER A O 1
ATOM 1295 N N . ASP A 1 167 ? -16.881 -15.030 5.617 1.00 48.38 167 ASP A N 1
ATOM 1296 C CA . ASP A 1 167 ? -16.029 -15.967 6.359 1.00 48.38 167 ASP A CA 1
ATOM 1297 C C . ASP A 1 167 ? -16.247 -17.410 5.870 1.00 48.38 167 ASP A C 1
ATOM 1299 O O . ASP A 1 167 ? -17.374 -17.719 5.409 1.00 48.38 167 ASP A O 1
#